Protein AF-A0AB35K926-F1 (afdb_monomer)

Radius of gyration: 13.38 Å; Cα contacts (8 Å, |Δi|>4): 36; chains: 1; bounding box: 34×22×32 Å

Secondary structure (DSSP, 8-state):
--HHHHHHHHHHHHHHHHT--PPP-TTS-HHHHHTHHHHTTSS-----------GGGHHHHHHHHHHH-

Foldseek 3Di:
DDPLVVVLLVVLVVCVVVVNPDDRPCPVDPVSVVCVCVSVPVHPDDDDQDADPDPVCNVVRVVSVVSVD

Mean predicted aligned error: 6.69 Å

Sequence (69 aa):
MNSNFFVFFFYFRENQKKNERKPVPFRDSKLTRIFQHALTGHERIIMVVAANTSPVLFDETLNVLKFSA

Nearest PDB structures (foldseek):
  2kin-assembly1_B  TM=7.887E-01  e=5.358E-02  Rattus norvegicus
  5x3e-assembly2_B  TM=7.621E-01  e=5.358E-02  Caenorhabditis elegans
  3kin-assembly1_B  TM=8.752E-01  e=1.217E-01  Rattus norvegicus
  3k3b-assembly3_B  TM=7.032E-01  e=1.142E-01  Homo sapiens
  4a5y-assembly1_C  TM=6.904E-01  e=2.147E-01  Homo sapiens

InterPro domains:
  IPR001752 Kinesin motor domain [PF00225] (18-68)
  IPR001752 Kinesin motor domain [PS50067] (1-69)
  IPR027417 P-loop containing nucleoside triphosphate hydrolase [SSF52540] (14-68)
  IPR036961 Kinesin motor domain superfamily [G3DSA:3.40.850.10] (11-69)

Solvent-accessible surface area (backbone atoms only — not comparable to full-atom values): 4446 Å² total; per-residue (Å²): 130,70,69,69,58,58,53,40,52,52,51,48,50,53,25,63,75,66,74,43,87,69,91,61,67,38,82,81,36,80,64,44,48,70,44,41,55,40,75,73,66,79,42,91,78,84,88,86,83,85,77,60,89,50,78,91,44,37,68,58,33,50,50,56,52,68,72,76,109

Structure (mmCIF, N/CA/C/O backbone):
data_AF-A0AB35K926-F1
#
_entry.id   AF-A0AB35K926-F1
#
loop_
_atom_site.group_PDB
_atom_site.id
_atom_site.type_symbol
_atom_site.label_atom_id
_atom_site.label_alt_id
_atom_site.label_comp_id
_atom_site.label_asym_id
_atom_site.label_entity_id
_atom_site.label_seq_id
_atom_site.pdbx_PDB_ins_code
_atom_site.Cartn_x
_atom_site.Cartn_y
_atom_site.Cartn_z
_atom_site.occupancy
_atom_site.B_iso_or_equiv
_atom_site.auth_seq_id
_atom_site.auth_comp_id
_atom_site.auth_asym_id
_atom_site.auth_atom_id
_atom_site.pdbx_PDB_model_num
ATOM 1 N N . MET A 1 1 ? 4.871 6.140 -8.025 1.00 47.78 1 MET A N 1
ATOM 2 C CA . MET A 1 1 ? 3.578 5.958 -7.315 1.00 47.78 1 MET A CA 1
ATOM 3 C C . MET A 1 1 ? 3.484 7.016 -6.221 1.00 47.78 1 MET A C 1
ATOM 5 O O . MET A 1 1 ? 4.445 7.169 -5.487 1.00 47.78 1 MET A O 1
ATOM 9 N N . ASN A 1 2 ? 2.398 7.796 -6.167 1.00 47.75 2 ASN A N 1
ATOM 10 C CA . ASN A 1 2 ? 2.270 8.993 -5.316 1.00 47.75 2 ASN A CA 1
ATOM 11 C C . ASN A 1 2 ? 2.615 8.737 -3.833 1.00 47.75 2 ASN A C 1
ATOM 13 O O . ASN A 1 2 ? 2.003 7.870 -3.205 1.00 47.75 2 ASN A O 1
ATOM 17 N N . SER A 1 3 ? 3.527 9.541 -3.266 1.00 61.12 3 SER A N 1
ATOM 18 C CA . SER A 1 3 ? 4.035 9.428 -1.884 1.00 61.12 3 SER A CA 1
ATOM 19 C C . SER A 1 3 ? 2.948 9.295 -0.813 1.00 61.12 3 SER A C 1
ATOM 21 O O . SER A 1 3 ? 3.132 8.578 0.166 1.00 61.12 3 SER A O 1
ATOM 23 N N . ASN A 1 4 ? 1.784 9.918 -1.010 1.00 64.56 4 ASN A N 1
ATOM 24 C CA . ASN A 1 4 ? 0.696 9.915 -0.025 1.00 64.56 4 ASN A CA 1
ATOM 25 C C . ASN A 1 4 ? 0.086 8.525 0.223 1.00 64.56 4 ASN A C 1
ATOM 27 O O . ASN A 1 4 ? -0.417 8.259 1.312 1.00 64.56 4 ASN A O 1
ATOM 31 N N . PHE A 1 5 ? 0.140 7.617 -0.757 1.00 67.44 5 PHE A N 1
ATOM 32 C CA . PHE A 1 5 ? -0.408 6.268 -0.589 1.00 67.44 5 PHE A CA 1
ATOM 33 C C . PHE A 1 5 ? 0.508 5.382 0.264 1.00 67.44 5 PHE A C 1
ATOM 35 O O . PHE A 1 5 ? 0.033 4.647 1.126 1.00 67.44 5 PHE A O 1
ATOM 42 N N . PHE A 1 6 ? 1.826 5.505 0.085 1.00 70.31 6 PHE A N 1
ATOM 43 C CA . PHE A 1 6 ? 2.797 4.797 0.922 1.00 70.31 6 PHE A CA 1
ATOM 44 C C . PHE A 1 6 ? 2.739 5.259 2.378 1.00 70.31 6 PHE A C 1
ATOM 46 O O . PHE A 1 6 ? 2.746 4.430 3.287 1.00 70.31 6 PHE A O 1
ATOM 53 N N . VAL A 1 7 ? 2.612 6.570 2.602 1.00 73.81 7 VAL A N 1
ATOM 54 C CA . VAL A 1 7 ? 2.479 7.138 3.952 1.00 73.81 7 VAL A CA 1
ATOM 55 C C . VAL A 1 7 ? 1.232 6.596 4.652 1.00 73.81 7 VAL A C 1
ATOM 57 O O . VAL A 1 7 ? 1.306 6.184 5.808 1.00 73.81 7 VAL A O 1
ATOM 60 N N . PHE A 1 8 ? 0.105 6.513 3.943 1.00 82.19 8 PHE A N 1
ATOM 61 C CA . PHE A 1 8 ? -1.121 5.923 4.475 1.00 82.19 8 PHE A CA 1
ATOM 62 C C . PHE A 1 8 ? -0.907 4.479 4.971 1.00 82.19 8 PHE A C 1
ATOM 64 O O . PHE A 1 8 ? -1.260 4.163 6.110 1.00 82.19 8 PHE A O 1
ATOM 71 N N . PHE A 1 9 ? -0.289 3.615 4.155 1.00 78.00 9 PHE A N 1
ATOM 72 C CA . PHE A 1 9 ? -0.047 2.215 4.531 1.00 78.00 9 PHE A CA 1
ATOM 73 C C . PHE A 1 9 ? 0.948 2.077 5.684 1.00 78.00 9 PHE A C 1
ATOM 75 O O . PHE A 1 9 ? 0.784 1.199 6.532 1.00 78.00 9 PHE A O 1
ATOM 82 N N . PHE A 1 10 ? 1.942 2.963 5.763 1.00 79.75 10 PHE A N 1
ATOM 83 C CA . PHE A 1 10 ? 2.860 3.011 6.898 1.00 79.75 10 PHE A CA 1
ATOM 84 C C . PHE A 1 10 ? 2.116 3.273 8.216 1.00 79.75 10 PHE A C 1
ATOM 86 O O . PHE A 1 10 ? 2.259 2.497 9.163 1.00 79.75 10 PHE A O 1
ATOM 93 N N . TYR A 1 11 ? 1.264 4.305 8.258 1.00 81.06 11 TYR A N 1
ATOM 94 C CA . TYR A 1 11 ? 0.436 4.603 9.434 1.00 81.06 11 TYR A CA 1
ATOM 95 C C . TYR A 1 11 ? -0.522 3.460 9.777 1.00 81.06 11 TYR A C 1
ATOM 97 O O . TYR A 1 11 ? -0.682 3.114 10.948 1.00 81.06 11 TYR A O 1
ATOM 105 N N . PHE A 1 12 ? -1.135 2.849 8.761 1.00 81.44 12 PHE A N 1
ATOM 106 C CA . PHE A 1 12 ? -2.035 1.718 8.955 1.00 81.44 12 PHE A CA 1
ATOM 107 C C . PHE A 1 12 ? -1.322 0.516 9.599 1.00 81.44 12 PHE A C 1
ATOM 109 O O . PHE A 1 12 ? -1.819 -0.043 10.579 1.00 81.44 12 PHE A O 1
ATOM 116 N N . ARG A 1 13 ? -0.125 0.157 9.116 1.00 82.00 13 ARG A N 1
ATOM 117 C CA . ARG A 1 13 ? 0.670 -0.953 9.666 1.00 82.00 13 ARG A CA 1
ATOM 118 C C . ARG A 1 13 ? 1.150 -0.686 11.093 1.00 82.00 13 ARG A C 1
ATOM 120 O O . ARG A 1 13 ? 1.115 -1.593 11.923 1.00 82.00 13 ARG A O 1
ATOM 127 N N . GLU A 1 14 ? 1.587 0.537 11.391 1.00 82.75 14 GLU A N 1
ATOM 128 C CA . GLU A 1 14 ? 2.000 0.924 12.749 1.00 82.75 14 GLU A CA 1
ATOM 129 C C . GLU A 1 14 ? 0.850 0.781 13.753 1.00 82.75 14 GLU A C 1
ATOM 131 O O . GLU A 1 14 ? 1.045 0.238 14.842 1.00 82.75 14 GLU A O 1
ATOM 136 N N . ASN A 1 15 ? -0.360 1.185 13.360 1.00 82.31 15 ASN A N 1
ATOM 137 C CA . ASN A 1 15 ? -1.557 1.007 14.176 1.00 82.31 15 ASN A CA 1
ATOM 138 C C . ASN A 1 15 ? -1.886 -0.467 14.424 1.00 82.31 15 ASN A C 1
ATOM 140 O O . ASN A 1 15 ? -2.217 -0.828 15.553 1.00 82.31 15 ASN A O 1
ATOM 144 N N . GLN A 1 16 ? -1.747 -1.330 13.411 1.00 79.12 16 GLN A N 1
ATOM 145 C CA . GLN A 1 16 ? -1.961 -2.768 13.592 1.00 79.12 16 GLN A CA 1
ATOM 146 C C . GLN A 1 16 ? -0.917 -3.401 14.518 1.00 79.12 16 GLN A C 1
ATOM 148 O O . GLN A 1 16 ? -1.285 -4.163 15.409 1.00 79.12 16 GLN A O 1
ATOM 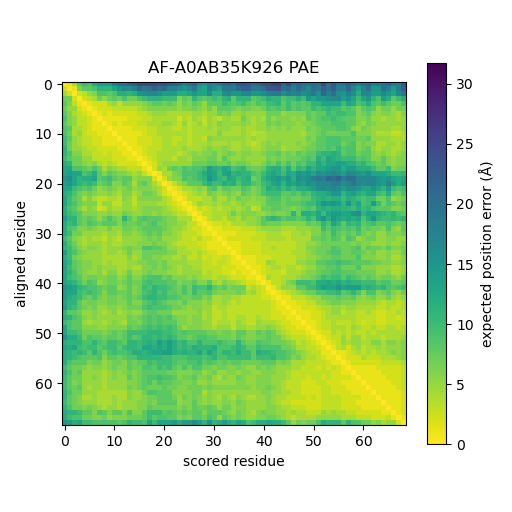153 N N . LYS A 1 17 ? 0.370 -3.058 14.368 1.00 81.69 17 LYS A N 1
ATOM 154 C CA . LYS A 1 17 ? 1.440 -3.590 15.232 1.00 81.69 17 LYS A CA 1
ATOM 155 C C . LYS A 1 17 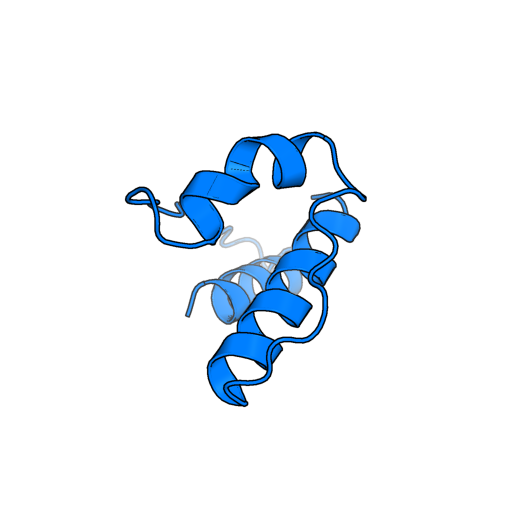? 1.300 -3.166 16.690 1.00 81.69 17 LYS A C 1
ATOM 157 O O . LYS A 1 17 ? 1.574 -3.965 17.579 1.00 81.69 17 LYS A O 1
ATOM 162 N N . LYS A 1 18 ? 0.913 -1.913 16.937 1.00 79.25 18 LYS A N 1
ATOM 163 C CA . LYS A 1 18 ? 0.795 -1.363 18.296 1.00 79.25 18 LYS A CA 1
ATOM 164 C C . LYS A 1 18 ? -0.592 -1.565 18.910 1.00 79.25 18 LYS A C 1
ATOM 166 O O . LYS A 1 18 ? -0.792 -1.201 20.062 1.00 79.25 18 LYS A O 1
ATOM 171 N N . ASN A 1 19 ? -1.540 -2.135 18.155 1.00 70.94 19 ASN A N 1
ATOM 172 C CA . ASN A 1 19 ? -2.967 -2.172 18.494 1.00 70.94 19 ASN A CA 1
ATOM 173 C C . ASN A 1 19 ? -3.502 -0.784 18.916 1.00 70.94 19 ASN A C 1
ATOM 175 O O . ASN A 1 19 ? -4.390 -0.646 19.759 1.00 70.94 19 ASN A O 1
ATOM 179 N N . GLU A 1 20 ? -2.915 0.269 18.345 1.00 71.81 20 GLU A N 1
ATOM 180 C CA . GLU A 1 20 ? -3.258 1.657 18.618 1.00 71.81 20 GLU A CA 1
ATOM 181 C C . GLU A 1 20 ? -4.275 2.126 17.577 1.00 71.81 20 GLU A C 1
ATOM 183 O O . GLU A 1 20 ? -4.131 1.895 16.378 1.00 71.81 20 GLU A O 1
ATOM 188 N N . ARG A 1 21 ? -5.312 2.836 18.022 1.00 68.06 21 ARG A N 1
ATOM 189 C CA . ARG A 1 21 ? -6.354 3.386 17.142 1.00 68.06 21 ARG A CA 1
ATOM 190 C C . ARG A 1 21 ? -6.035 4.821 16.715 1.00 68.06 21 ARG A C 1
ATOM 192 O O . ARG A 1 21 ? -6.904 5.690 16.802 1.00 68.06 21 ARG A O 1
ATOM 199 N N . LYS A 1 22 ? -4.794 5.116 16.302 1.00 76.56 22 LYS A N 1
ATOM 200 C CA . LYS A 1 22 ? -4.471 6.472 15.820 1.00 76.56 22 LYS A CA 1
ATOM 201 C C . LYS A 1 22 ? -5.223 6.751 14.513 1.00 76.56 22 LYS A C 1
ATOM 203 O O . LYS A 1 22 ? -5.421 5.830 13.720 1.00 76.56 22 LYS A O 1
ATOM 208 N N . PRO A 1 23 ? -5.649 7.996 14.262 1.00 75.19 23 PRO A N 1
ATOM 209 C CA . PRO A 1 23 ? -6.364 8.331 13.037 1.00 75.19 23 PRO A CA 1
ATOM 210 C C . PRO A 1 23 ? -5.484 8.056 11.811 1.00 75.19 23 PRO A C 1
ATOM 212 O O . PRO A 1 23 ? -4.396 8.610 11.681 1.00 75.19 23 PRO A O 1
ATOM 215 N N . VAL A 1 24 ? -5.959 7.186 10.915 1.00 80.94 24 VAL A N 1
ATOM 216 C CA . VAL A 1 24 ? -5.305 6.907 9.630 1.00 80.94 24 VAL A CA 1
ATOM 217 C C . VAL A 1 24 ? -5.864 7.883 8.581 1.00 80.94 24 VAL A C 1
ATOM 219 O O . VAL A 1 24 ? -7.086 8.063 8.520 1.00 80.94 24 VAL A O 1
ATOM 222 N N . PRO A 1 25 ? -5.023 8.513 7.742 1.00 79.81 25 PRO A N 1
ATOM 223 C CA . PR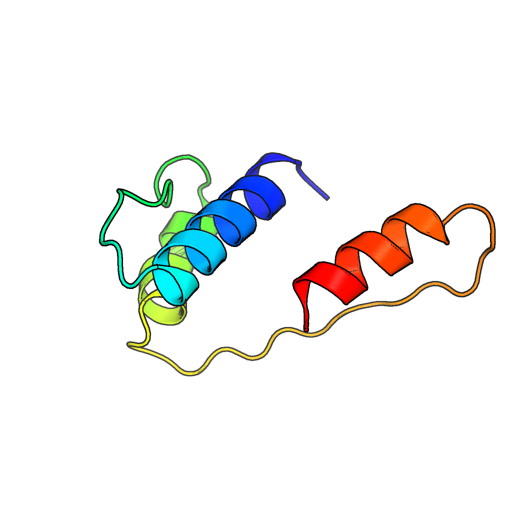O A 1 25 ? -5.437 9.563 6.807 1.00 79.81 25 PRO A CA 1
ATOM 224 C C . PRO A 1 25 ? -6.183 9.033 5.565 1.00 79.81 25 PRO A C 1
ATOM 226 O O . PRO A 1 25 ? -5.758 9.194 4.421 1.00 79.81 25 PRO A O 1
ATOM 229 N N . PHE A 1 26 ? -7.351 8.414 5.750 1.00 77.19 26 PHE A N 1
ATOM 230 C CA . PHE A 1 26 ? -8.209 7.985 4.633 1.00 77.19 26 PHE A CA 1
ATOM 231 C C . PHE A 1 26 ? -8.730 9.161 3.788 1.00 77.19 26 PHE A C 1
ATOM 233 O O . PHE A 1 26 ? -9.144 8.970 2.650 1.00 77.19 26 PHE A O 1
ATOM 240 N N . ARG A 1 27 ? -8.747 10.381 4.342 1.00 78.62 27 ARG A N 1
ATOM 241 C CA . ARG A 1 27 ? -9.331 11.568 3.695 1.00 78.62 27 ARG A CA 1
ATOM 242 C C . ARG A 1 27 ? -8.362 12.313 2.778 1.00 78.62 27 ARG A C 1
ATOM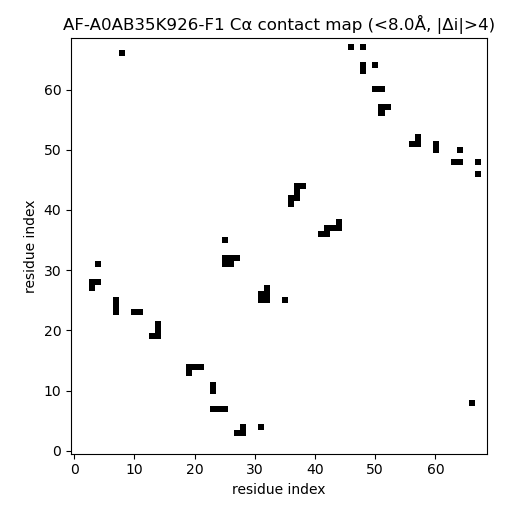 244 O O . ARG A 1 27 ? -8.824 13.094 1.950 1.00 78.62 27 ARG A O 1
ATOM 251 N N . ASP A 1 28 ? -7.069 12.028 2.878 1.00 79.50 28 ASP A N 1
ATOM 252 C CA . ASP A 1 28 ? -6.023 12.779 2.174 1.00 79.50 28 ASP A CA 1
ATOM 253 C C . ASP A 1 28 ? -5.893 12.359 0.702 1.00 79.50 28 ASP A C 1
ATOM 255 O O . ASP A 1 28 ? -5.305 13.069 -0.113 1.00 79.50 28 ASP A O 1
ATOM 259 N N . SER A 1 29 ? -6.476 11.216 0.323 1.00 81.81 29 SER A N 1
ATOM 260 C CA . SER A 1 29 ? -6.532 10.754 -1.061 1.00 81.81 29 SER A CA 1
ATOM 261 C C . SER A 1 29 ? -7.922 10.236 -1.417 1.00 81.81 29 SER A C 1
ATOM 263 O O . SER A 1 29 ? -8.537 9.459 -0.690 1.00 81.81 29 SER A O 1
ATOM 265 N N . LYS A 1 30 ? -8.410 10.626 -2.603 1.00 81.56 30 LYS A N 1
ATOM 266 C CA . LYS A 1 30 ? -9.673 10.110 -3.160 1.00 81.56 30 LYS A CA 1
ATOM 267 C C . LYS A 1 30 ? -9.663 8.580 -3.252 1.00 81.56 30 LYS A C 1
ATOM 269 O O . LYS A 1 30 ? -10.697 7.958 -3.039 1.00 81.56 30 LYS A O 1
ATOM 274 N N . LEU A 1 31 ? -8.497 7.986 -3.522 1.00 83.19 31 LEU A N 1
ATOM 275 C CA . LEU A 1 31 ? -8.325 6.539 -3.609 1.00 83.19 31 LEU A CA 1
ATOM 276 C C . LEU A 1 31 ? -8.506 5.879 -2.234 1.00 83.19 31 LEU A C 1
ATOM 278 O O . LEU A 1 31 ? -9.337 4.990 -2.086 1.00 83.19 31 LEU A O 1
ATOM 282 N N . THR A 1 32 ? -7.788 6.345 -1.208 1.00 83.19 32 THR A N 1
ATOM 283 C CA . THR A 1 32 ? -7.855 5.749 0.139 1.00 83.19 32 THR A CA 1
ATOM 284 C C . THR A 1 32 ? -9.236 5.911 0.774 1.00 83.19 32 THR A C 1
ATOM 286 O O . THR A 1 32 ? -9.651 5.042 1.536 1.00 83.19 32 THR A O 1
ATOM 289 N N . ARG A 1 33 ? -9.995 6.947 0.393 1.00 83.06 33 ARG A N 1
ATOM 290 C CA . ARG A 1 33 ? -11.393 7.126 0.805 1.00 83.06 33 ARG A CA 1
ATOM 291 C C . ARG A 1 33 ? -12.329 6.051 0.249 1.00 83.06 33 ARG A C 1
ATOM 293 O O . ARG A 1 33 ? -13.187 5.572 0.980 1.00 83.06 33 ARG A O 1
ATOM 300 N N . ILE A 1 34 ? -12.165 5.664 -1.018 1.00 84.00 34 ILE A N 1
ATOM 301 C CA . ILE A 1 34 ? -12.971 4.598 -1.642 1.00 84.00 34 ILE A CA 1
ATOM 302 C C . ILE A 1 34 ? -12.613 3.244 -1.022 1.00 84.00 34 ILE A C 1
ATOM 304 O O . ILE A 1 34 ? -13.493 2.472 -0.657 1.00 84.00 34 ILE A O 1
ATOM 308 N N . PHE A 1 35 ? -11.320 2.986 -0.822 1.00 82.50 35 PHE A N 1
ATOM 309 C CA . PHE A 1 35 ? -10.835 1.729 -0.248 1.00 82.50 35 PHE A CA 1
ATOM 310 C C . PHE A 1 35 ? -10.964 1.642 1.282 1.00 82.50 35 PHE A C 1
ATOM 312 O O . PHE A 1 35 ? -10.576 0.632 1.862 1.00 82.50 35 PHE A O 1
ATOM 319 N N . GLN A 1 36 ? -11.519 2.654 1.958 1.00 83.25 36 GLN A N 1
ATOM 320 C CA . GLN A 1 36 ? -11.616 2.691 3.421 1.00 83.25 36 GLN A CA 1
ATOM 321 C C . GLN A 1 36 ? -12.347 1.466 3.991 1.00 83.25 36 GLN A C 1
ATOM 323 O O . GLN A 1 36 ? -11.891 0.886 4.976 1.00 83.25 36 GLN A O 1
ATOM 328 N N . HIS A 1 37 ? -13.464 1.055 3.388 1.00 81.88 37 HIS A N 1
ATOM 329 C CA . HIS A 1 37 ? -14.244 -0.095 3.867 1.00 81.88 37 HIS A CA 1
ATOM 330 C C . HIS A 1 37 ? -13.451 -1.395 3.747 1.00 81.88 37 HIS A C 1
ATOM 332 O O . HIS A 1 37 ? -13.348 -2.166 4.701 1.00 81.88 37 HIS A O 1
ATOM 338 N N . ALA A 1 38 ? -12.808 -1.581 2.603 1.00 82.81 38 ALA A N 1
ATOM 339 C CA . ALA A 1 38 ? -12.009 -2.754 2.340 1.00 82.81 38 ALA A CA 1
ATOM 340 C C . ALA A 1 38 ? -10.770 -2.806 3.265 1.00 82.81 38 ALA A C 1
A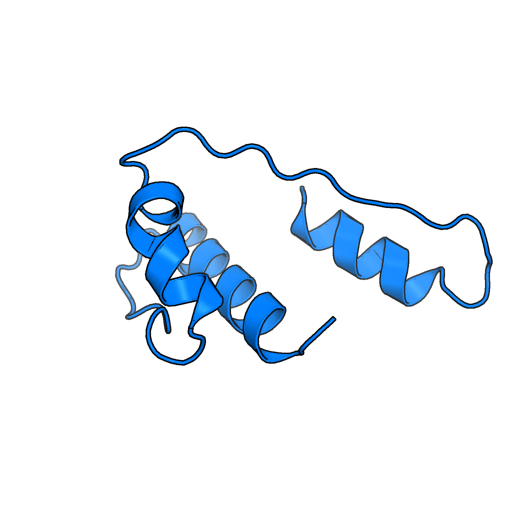TOM 342 O O . ALA A 1 38 ? -10.470 -3.844 3.850 1.00 82.81 38 ALA A O 1
ATOM 343 N N . LEU A 1 39 ? -10.096 -1.672 3.498 1.00 81.06 39 LEU A N 1
ATOM 344 C CA . LEU A 1 39 ? -8.891 -1.583 4.339 1.00 81.06 39 LEU A CA 1
ATOM 345 C C . LEU A 1 39 ? -9.179 -1.669 5.844 1.00 81.06 39 LEU A C 1
ATOM 347 O O . LEU A 1 39 ? -8.292 -2.001 6.622 1.00 81.06 39 LEU A O 1
ATOM 351 N N . THR A 1 40 ? -10.409 -1.380 6.272 1.00 80.12 40 THR A N 1
ATOM 352 C CA . THR A 1 40 ? -10.838 -1.528 7.676 1.00 80.12 40 THR A CA 1
ATOM 353 C C . THR A 1 40 ? -11.304 -2.946 8.019 1.00 80.12 40 THR A C 1
ATOM 355 O O . THR A 1 40 ? -11.659 -3.196 9.167 1.00 80.12 40 THR A O 1
ATOM 358 N N . GLY A 1 41 ? -11.263 -3.879 7.059 1.00 76.50 41 GLY A N 1
ATOM 359 C CA . GLY A 1 41 ? -11.590 -5.291 7.276 1.00 76.50 41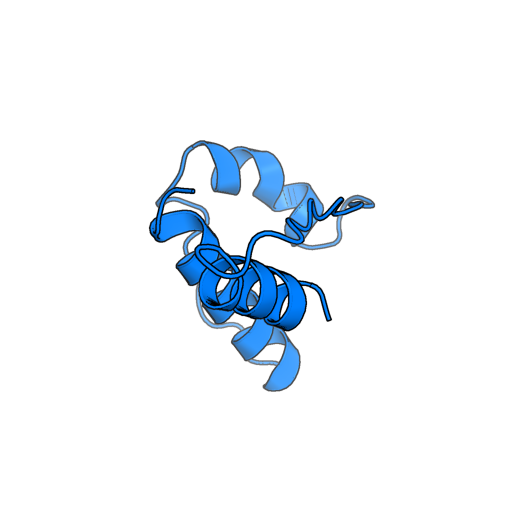 GLY A CA 1
ATOM 360 C C . GLY A 1 41 ? -13.055 -5.657 7.033 1.00 76.50 41 GLY A C 1
ATOM 361 O O . GLY A 1 41 ? -13.459 -6.764 7.373 1.00 76.50 41 GLY A O 1
ATOM 362 N N . HIS A 1 42 ? -13.850 -4.763 6.434 1.00 78.75 42 HIS A N 1
ATOM 363 C CA . HIS A 1 42 ? -15.235 -5.068 6.054 1.00 78.75 42 HIS A CA 1
ATOM 364 C C . HIS A 1 42 ? -15.332 -5.833 4.724 1.00 78.75 42 HIS A C 1
ATOM 366 O O . HIS A 1 42 ? -16.374 -6.414 4.431 1.00 78.75 42 HIS A O 1
ATOM 372 N N . GLU A 1 43 ? -14.256 -5.869 3.931 1.00 83.94 43 GLU A N 1
ATOM 373 C CA . GLU A 1 43 ? -14.178 -6.617 2.672 1.00 83.94 43 GLU A CA 1
ATOM 374 C C . GLU A 1 43 ? -12.820 -7.319 2.529 1.00 83.94 43 GLU A C 1
ATOM 376 O O . GLU A 1 43 ? -11.838 -6.958 3.178 1.00 83.94 43 GLU A O 1
ATOM 381 N N . ARG A 1 44 ? -12.752 -8.331 1.655 1.00 81.25 44 ARG A N 1
ATOM 382 C CA . ARG A 1 44 ? -11.496 -9.020 1.325 1.00 81.25 44 ARG A CA 1
ATOM 383 C C . ARG A 1 44 ? -10.736 -8.226 0.263 1.00 81.25 44 ARG A C 1
ATOM 385 O O . ARG A 1 44 ? -11.258 -8.027 -0.829 1.00 81.25 44 ARG A O 1
ATOM 392 N N . ILE A 1 45 ? -9.496 -7.837 0.558 1.00 83.81 45 ILE A N 1
ATOM 393 C CA . ILE A 1 45 ? -8.584 -7.194 -0.400 1.00 83.81 45 ILE A CA 1
ATOM 394 C C . ILE A 1 45 ? -7.470 -8.162 -0.790 1.00 83.81 45 ILE A C 1
ATOM 396 O O . ILE A 1 45 ? -6.949 -8.889 0.053 1.00 83.81 45 ILE A O 1
ATOM 400 N N . ILE A 1 46 ? -7.057 -8.105 -2.057 1.00 84.25 46 ILE A N 1
ATOM 401 C CA . ILE A 1 46 ? -5.816 -8.706 -2.548 1.00 84.25 46 ILE A CA 1
ATOM 402 C C . ILE A 1 46 ? -4.927 -7.581 -3.085 1.00 84.25 46 ILE A C 1
ATOM 404 O O . ILE A 1 46 ? -5.374 -6.762 -3.888 1.00 84.25 46 ILE A O 1
ATOM 408 N N . MET A 1 47 ? -3.670 -7.540 -2.646 1.00 85.31 47 MET A N 1
ATOM 409 C CA . MET A 1 47 ? -2.650 -6.644 -3.190 1.00 85.31 47 MET A CA 1
ATOM 410 C C . MET A 1 47 ? -1.774 -7.426 -4.169 1.00 85.31 47 MET A C 1
ATOM 412 O O . MET A 1 47 ? -1.192 -8.442 -3.801 1.00 85.31 47 MET A O 1
ATOM 416 N N . VAL A 1 48 ? -1.670 -6.951 -5.411 1.00 88.94 48 VAL A N 1
ATOM 417 C CA . VAL A 1 48 ? -0.757 -7.509 -6.419 1.00 88.94 48 VAL A CA 1
ATOM 418 C C . VAL A 1 48 ? 0.424 -6.561 -6.572 1.00 88.94 48 VAL A C 1
ATOM 420 O O . VAL A 1 48 ? 0.243 -5.382 -6.875 1.00 88.94 48 VAL A O 1
ATOM 423 N N . VAL A 1 49 ? 1.632 -7.073 -6.348 1.00 86.31 49 VAL A N 1
ATOM 424 C CA . VAL A 1 49 ? 2.870 -6.292 -6.404 1.00 86.31 49 VAL A CA 1
ATOM 425 C C . VAL A 1 49 ? 3.610 -6.600 -7.696 1.00 86.31 49 VAL A C 1
ATOM 427 O O . VAL A 1 49 ? 3.946 -7.750 -7.964 1.00 86.31 49 VAL A O 1
ATOM 430 N N . ALA A 1 50 ? 3.886 -5.564 -8.485 1.00 86.88 50 ALA A N 1
ATOM 431 C CA . ALA A 1 50 ? 4.773 -5.669 -9.635 1.00 86.88 50 ALA A CA 1
ATOM 432 C C . ALA A 1 50 ? 6.227 -5.486 -9.180 1.00 86.88 50 ALA A C 1
ATOM 434 O O . ALA A 1 50 ? 6.551 -4.485 -8.539 1.00 86.88 50 ALA A O 1
ATOM 435 N N . ALA A 1 51 ? 7.095 -6.435 -9.528 1.00 87.88 51 ALA A N 1
ATOM 436 C CA . ALA A 1 51 ? 8.528 -6.367 -9.262 1.00 87.88 51 ALA A CA 1
ATOM 437 C C . ALA A 1 51 ? 9.302 -6.194 -10.572 1.00 87.88 51 ALA A C 1
ATOM 439 O O . ALA A 1 51 ? 9.009 -6.869 -11.560 1.00 87.88 51 ALA A O 1
ATOM 440 N N . ASN A 1 52 ? 10.287 -5.295 -10.579 1.00 89.00 52 ASN A N 1
ATOM 441 C CA . ASN A 1 52 ? 11.172 -5.087 -11.720 1.00 89.00 52 ASN A CA 1
ATOM 442 C C . ASN A 1 52 ? 12.570 -5.645 -11.409 1.00 89.00 52 ASN A C 1
ATOM 444 O O . ASN A 1 52 ? 13.101 -5.423 -10.324 1.00 89.00 52 ASN A O 1
ATOM 448 N N . THR A 1 53 ? 13.169 -6.365 -12.359 1.00 87.31 53 THR A N 1
ATOM 449 C CA . THR A 1 53 ? 14.513 -6.955 -12.228 1.00 87.31 53 THR A CA 1
ATOM 450 C C . THR A 1 53 ? 15.642 -5.994 -12.605 1.00 87.31 53 THR A C 1
ATOM 452 O O . THR A 1 53 ? 16.813 -6.350 -12.497 1.00 87.31 53 THR A O 1
ATOM 455 N N . SER A 1 54 ? 15.317 -4.788 -13.077 1.00 92.19 54 SER A N 1
ATOM 456 C CA . SER A 1 54 ? 16.304 -3.768 -13.422 1.00 92.19 54 SER A CA 1
ATOM 457 C C . SER A 1 54 ? 17.042 -3.272 -12.172 1.00 92.19 54 SER A C 1
ATOM 459 O O . SER A 1 54 ? 16.389 -2.851 -11.214 1.00 92.19 54 SER A O 1
ATOM 461 N N . PRO A 1 55 ? 18.387 -3.226 -12.185 1.00 86.88 55 PRO A N 1
ATOM 462 C CA . PRO A 1 55 ? 19.173 -2.758 -11.044 1.00 86.88 55 PRO A CA 1
ATOM 463 C C . PRO A 1 55 ? 18.916 -1.283 -10.708 1.00 86.88 55 PRO A C 1
ATOM 465 O O . PRO A 1 55 ? 19.022 -0.896 -9.551 1.00 86.88 55 PRO A O 1
ATOM 468 N N . VAL A 1 56 ? 18.505 -0.467 -11.686 1.00 92.06 56 VAL A N 1
ATOM 469 C CA . VAL A 1 56 ? 18.157 0.952 -11.476 1.00 92.06 56 VAL A CA 1
ATOM 470 C C . VAL A 1 56 ? 16.918 1.109 -10.588 1.00 92.06 56 VAL A C 1
ATOM 472 O O . VAL A 1 56 ? 16.796 2.082 -9.854 1.00 92.06 56 VAL A O 1
ATOM 475 N N . LEU A 1 57 ? 16.001 0.142 -10.643 1.00 89.00 57 LEU A N 1
ATOM 476 C CA . LEU A 1 57 ? 14.740 0.146 -9.896 1.00 89.00 57 LEU A CA 1
ATOM 477 C C . LEU A 1 57 ? 14.782 -0.801 -8.694 1.00 89.00 57 LEU A C 1
ATOM 479 O O . LEU A 1 57 ? 13.738 -1.095 -8.104 1.00 89.00 57 LEU A O 1
ATOM 483 N N . PHE A 1 58 ? 15.967 -1.303 -8.340 1.00 89.31 58 PHE A N 1
ATOM 484 C CA . PHE A 1 58 ? 16.130 -2.274 -7.266 1.00 89.31 58 PHE A CA 1
ATOM 485 C C . PHE A 1 58 ? 15.663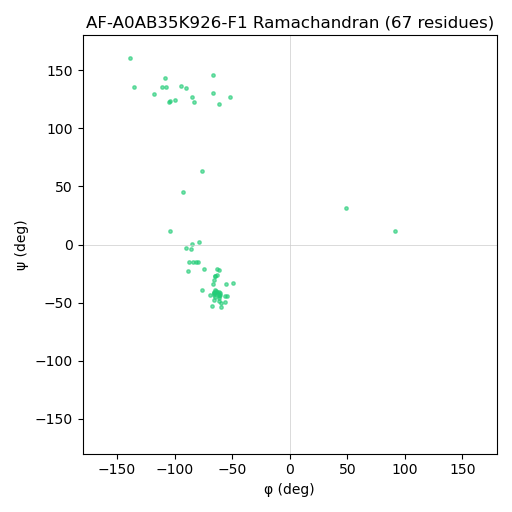 -1.707 -5.925 1.00 89.31 58 PHE A C 1
ATOM 487 O O . PHE A 1 58 ? 14.853 -2.341 -5.254 1.00 89.31 58 PHE A O 1
ATOM 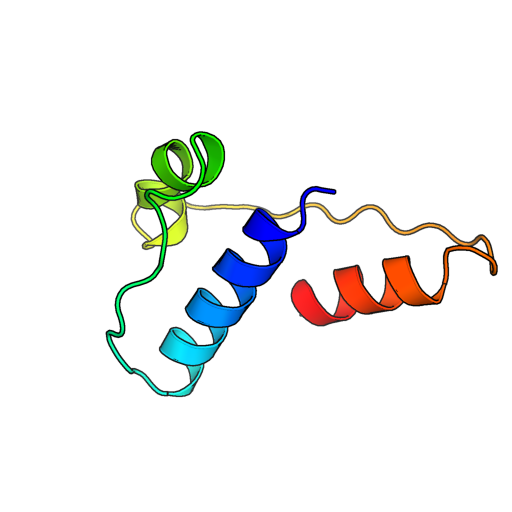494 N N . ASP A 1 59 ? 16.092 -0.494 -5.571 1.00 88.44 59 ASP A N 1
ATOM 495 C CA . ASP A 1 59 ? 15.726 0.134 -4.296 1.00 88.44 59 ASP A CA 1
ATOM 496 C C . ASP A 1 59 ? 14.223 0.420 -4.200 1.00 88.44 59 ASP A C 1
ATOM 498 O O . ASP A 1 59 ? 13.603 0.197 -3.156 1.00 88.44 59 ASP A O 1
ATOM 502 N N . GLU A 1 60 ? 13.607 0.855 -5.303 1.00 86.19 60 GLU A N 1
ATOM 503 C CA . GLU A 1 60 ? 12.161 1.071 -5.365 1.00 86.19 60 GLU A CA 1
ATOM 504 C C . GLU A 1 60 ? 11.396 -0.248 -5.228 1.00 86.19 60 GLU A C 1
ATOM 506 O O . GLU A 1 60 ? 10.486 -0.354 -4.402 1.00 86.19 60 GLU A O 1
ATOM 511 N N . THR A 1 61 ? 11.797 -1.275 -5.982 1.00 88.62 61 THR A N 1
ATOM 512 C CA . THR A 1 61 ? 11.182 -2.610 -5.945 1.00 88.62 61 THR A CA 1
ATOM 513 C C . THR A 1 61 ? 11.329 -3.241 -4.560 1.00 88.62 61 THR A C 1
ATOM 515 O O . THR A 1 61 ? 10.362 -3.779 -4.019 1.00 88.62 61 THR A O 1
ATOM 518 N N . LEU A 1 62 ? 12.508 -3.120 -3.945 1.00 87.06 62 LEU A N 1
ATOM 519 C CA . LEU A 1 62 ? 12.785 -3.591 -2.591 1.00 87.06 62 LEU A CA 1
ATOM 520 C C . LEU A 1 62 ? 11.895 -2.885 -1.566 1.00 87.06 62 LEU A C 1
ATOM 522 O O . LEU A 1 62 ? 11.363 -3.542 -0.670 1.00 87.06 62 LEU A O 1
ATOM 526 N N . ASN A 1 63 ? 11.714 -1.567 -1.686 1.00 85.25 63 ASN A N 1
ATOM 527 C CA . ASN A 1 63 ? 10.795 -0.838 -0.820 1.00 85.25 63 ASN A CA 1
ATOM 528 C C . ASN A 1 63 ? 9.376 -1.381 -0.970 1.00 85.25 63 ASN A C 1
ATOM 530 O O . ASN A 1 63 ? 8.800 -1.802 0.030 1.00 85.25 63 ASN A O 1
ATOM 534 N N . VAL A 1 64 ? 8.835 -1.450 -2.190 1.00 85.56 64 VAL A N 1
ATOM 535 C CA . VAL A 1 64 ? 7.475 -1.965 -2.437 1.00 85.56 64 VAL A CA 1
ATOM 536 C C . VAL A 1 64 ? 7.301 -3.370 -1.837 1.00 85.56 64 VAL A C 1
ATOM 538 O O . VAL A 1 64 ? 6.316 -3.614 -1.139 1.00 85.56 64 VAL A O 1
ATOM 541 N N . LEU A 1 65 ? 8.284 -4.259 -2.019 1.00 87.56 65 LEU A N 1
ATOM 542 C CA . LEU A 1 65 ? 8.281 -5.612 -1.449 1.00 87.56 65 LEU A CA 1
ATOM 543 C C . LEU A 1 65 ? 8.264 -5.612 0.089 1.00 87.56 65 LEU A C 1
ATOM 545 O O . LEU A 1 65 ? 7.461 -6.326 0.691 1.00 87.56 65 LEU A O 1
ATOM 549 N N . LYS A 1 66 ? 9.081 -4.772 0.740 1.00 84.94 66 LYS A N 1
ATOM 550 C CA . LYS A 1 66 ? 9.089 -4.607 2.211 1.00 84.94 66 LYS A CA 1
ATOM 551 C C . LYS A 1 66 ? 7.761 -4.102 2.779 1.00 84.94 66 LYS A C 1
ATOM 553 O O . LYS A 1 66 ? 7.524 -4.241 3.979 1.00 84.94 66 LYS A O 1
ATOM 558 N N . PHE A 1 67 ? 6.936 -3.453 1.962 1.00 78.25 67 PHE A N 1
ATOM 559 C CA . PHE A 1 67 ? 5.608 -2.998 2.371 1.00 78.25 67 PHE A CA 1
ATOM 560 C C . PHE A 1 67 ? 4.521 -4.051 2.150 1.00 78.25 67 PHE A C 1
ATOM 562 O O . PHE A 1 67 ? 3.495 -3.986 2.820 1.00 78.25 67 PHE A O 1
ATOM 569 N N . SER A 1 68 ? 4.735 -5.004 1.241 1.00 80.50 68 SER A N 1
ATOM 570 C CA . SER A 1 68 ? 3.788 -6.093 0.974 1.00 80.50 68 SER A CA 1
ATOM 571 C C . SER A 1 68 ? 3.898 -7.299 1.911 1.00 80.50 68 SER A C 1
ATOM 573 O O . SER A 1 68 ? 2.985 -8.122 1.921 1.00 80.50 68 SER A O 1
ATOM 575 N N . ALA A 1 69 ? 4.996 -7.404 2.664 1.00 71.88 69 ALA A N 1
ATOM 576 C CA . ALA A 1 69 ? 5.244 -8.434 3.677 1.00 71.88 69 ALA A CA 1
ATOM 577 C C . ALA A 1 69 ? 4.923 -7.921 5.090 1.00 71.88 69 ALA A C 1
ATOM 579 O O . ALA A 1 69 ? 4.418 -8.732 5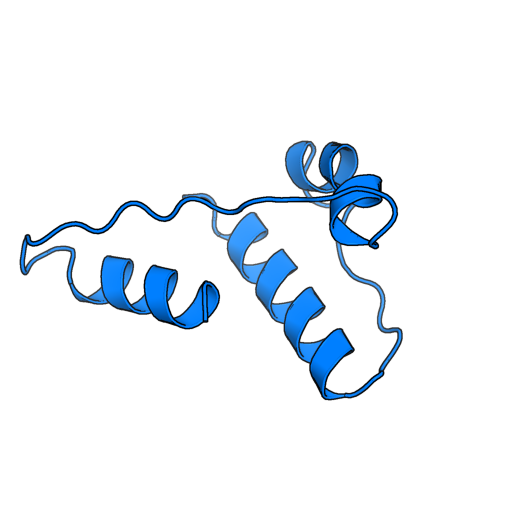.896 1.00 71.88 69 ALA A O 1
#

Organism: NCBI:txid1785128

pLDDT: mean 80.34, std 8.35, range [47.75, 92.19]